Protein AF-A0A9E0QQV5-F1 (afdb_monomer_lite)

Radius of gyration: 18.72 Å; chains: 1; bounding box: 37×55×40 Å

Sequence (139 aa):
MQDGNPVIGEHAGFQDALAGFGLRYAMRSEPLAAQSLISGVDYRKAWREALQPGLRGGVVNRYLFNRTGARGIDYLIGKLGSTDTGIALGEAYRLSLPKRLLLPLARFHYRNPLEDRSCSHENCDCVGCQHGAHETANT

Structure (mmCIF, N/CA/C/O backbone):
data_AF-A0A9E0QQV5-F1
#
_entry.id   AF-A0A9E0QQV5-F1
#
loop_
_atom_site.group_PDB
_atom_site.id
_atom_site.type_symbol
_atom_site.label_atom_id
_atom_site.label_alt_id
_atom_site.label_comp_id
_atom_site.label_asym_id
_atom_site.label_entity_id
_atom_site.label_seq_id
_atom_site.pdbx_PDB_ins_code
_atom_site.Cartn_x
_atom_site.Cartn_y
_atom_site.Cartn_z
_atom_site.occupancy
_atom_site.B_iso_or_equiv
_atom_site.auth_seq_id
_atom_site.auth_comp_id
_atom_site.auth_asym_id
_atom_site.auth_atom_id
_atom_site.pdbx_PDB_model_num
ATOM 1 N N . MET A 1 1 ? -11.748 -8.377 9.587 1.00 86.06 1 MET A N 1
ATOM 2 C CA . MET A 1 1 ? -12.668 -8.817 10.648 1.00 86.06 1 MET A CA 1
ATOM 3 C C . MET A 1 1 ? -12.667 -10.324 10.609 1.00 86.06 1 MET A C 1
ATOM 5 O O . MET A 1 1 ? -12.880 -10.851 9.522 1.00 86.06 1 MET A O 1
ATOM 9 N N . GLN A 1 2 ? -12.417 -10.965 11.738 1.00 80.56 2 GLN A N 1
ATOM 10 C CA . GLN A 1 2 ? -12.524 -12.407 11.943 1.00 80.56 2 GLN A CA 1
ATOM 11 C C . GLN A 1 2 ? -13.239 -12.588 13.277 1.00 80.56 2 GLN A C 1
ATOM 13 O O . GLN A 1 2 ? -12.859 -11.943 14.252 1.00 80.56 2 GLN A O 1
ATOM 18 N N . ASP A 1 3 ? -14.344 -13.331 13.276 1.00 85.56 3 ASP A N 1
ATOM 19 C CA . ASP A 1 3 ? -15.177 -13.563 14.465 1.00 85.56 3 ASP A CA 1
ATOM 20 C C . ASP A 1 3 ? -15.574 -12.275 15.207 1.00 85.56 3 ASP A C 1
ATOM 22 O O . ASP A 1 3 ? -15.513 -12.175 16.426 1.00 85.56 3 ASP A O 1
ATOM 26 N N . GLY A 1 4 ? -15.933 -11.234 14.446 1.00 83.50 4 GLY A N 1
ATOM 27 C CA . GLY A 1 4 ? -16.323 -9.932 15.002 1.00 83.50 4 GLY A CA 1
ATOM 28 C C . GLY A 1 4 ? -15.162 -9.038 15.454 1.00 83.50 4 GLY A C 1
ATOM 29 O O . GLY A 1 4 ? -15.399 -7.876 15.772 1.00 83.50 4 GLY A O 1
ATOM 30 N N . ASN A 1 5 ? -13.914 -9.506 15.386 1.00 88.38 5 ASN A N 1
ATOM 31 C CA . ASN A 1 5 ? -12.739 -8.758 15.835 1.00 88.38 5 ASN A CA 1
ATOM 32 C C . ASN A 1 5 ? -11.953 -8.131 14.668 1.00 88.38 5 ASN A C 1
ATOM 34 O O . ASN A 1 5 ? -11.824 -8.753 13.601 1.00 88.38 5 ASN A O 1
ATOM 38 N N . PRO A 1 6 ? -11.400 -6.911 14.826 1.00 92.94 6 PRO A N 1
ATOM 39 C CA . PRO A 1 6 ? -10.433 -6.351 13.886 1.00 92.94 6 PRO A CA 1
ATOM 40 C C . PRO A 1 6 ? -9.219 -7.274 13.731 1.00 92.94 6 PRO A C 1
ATOM 42 O O . PRO A 1 6 ? -8.668 -7.763 14.709 1.00 92.94 6 PRO A O 1
ATOM 45 N N . VAL A 1 7 ? -8.788 -7.483 12.488 1.00 93.25 7 VAL A N 1
ATOM 46 C CA . VAL A 1 7 ? -7.562 -8.231 12.168 1.00 93.25 7 VAL A CA 1
ATOM 47 C C . VAL A 1 7 ? -6.609 -7.243 11.525 1.00 93.25 7 VAL A C 1
ATOM 49 O O . VAL A 1 7 ? -7.047 -6.465 10.676 1.00 93.25 7 VAL A O 1
ATOM 52 N N . ILE A 1 8 ? -5.339 -7.275 11.922 1.00 95.06 8 ILE A N 1
ATOM 53 C CA . ILE A 1 8 ? -4.303 -6.328 11.495 1.00 95.06 8 ILE A CA 1
ATOM 54 C C . ILE A 1 8 ? -3.144 -7.038 10.780 1.00 95.06 8 ILE A C 1
ATOM 56 O O . ILE A 1 8 ? -3.017 -8.261 10.828 1.00 95.06 8 ILE A O 1
ATOM 60 N N . GLY A 1 9 ? -2.285 -6.260 10.121 1.00 92.75 9 GLY A N 1
ATOM 61 C CA . GLY A 1 9 ? -1.043 -6.752 9.515 1.00 92.75 9 GLY A CA 1
ATOM 62 C C . GLY A 1 9 ? -1.224 -7.799 8.415 1.00 92.75 9 GLY A C 1
ATOM 63 O O . GLY A 1 9 ? -2.201 -7.776 7.666 1.00 92.75 9 GLY A O 1
ATOM 64 N N . GLU A 1 10 ? -0.250 -8.702 8.293 1.00 88.81 10 GLU A N 1
ATOM 65 C CA . GLU A 1 10 ? -0.256 -9.759 7.270 1.00 88.81 10 GLU A CA 1
ATOM 66 C C . GLU A 1 10 ? -1.423 -10.726 7.440 1.00 88.81 10 GLU A C 1
ATOM 68 O O . GLU A 1 10 ? -2.010 -11.135 6.444 1.00 88.81 10 GLU A O 1
ATOM 73 N N . HIS A 1 11 ? -1.838 -10.995 8.681 1.00 88.81 11 HIS A N 1
ATOM 74 C CA . HIS A 1 11 ? -3.019 -11.811 8.954 1.00 88.81 11 HIS A CA 1
ATOM 75 C C . HIS A 1 11 ? -4.299 -11.196 8.355 1.00 88.81 11 HIS A C 1
ATOM 77 O O . HIS A 1 11 ? -5.195 -11.906 7.911 1.00 88.81 11 HIS A O 1
ATOM 83 N N . ALA A 1 12 ? -4.366 -9.865 8.251 1.00 89.00 12 ALA A N 1
ATOM 84 C CA . ALA A 1 12 ? -5.460 -9.164 7.578 1.00 89.00 12 ALA A CA 1
ATOM 85 C C . A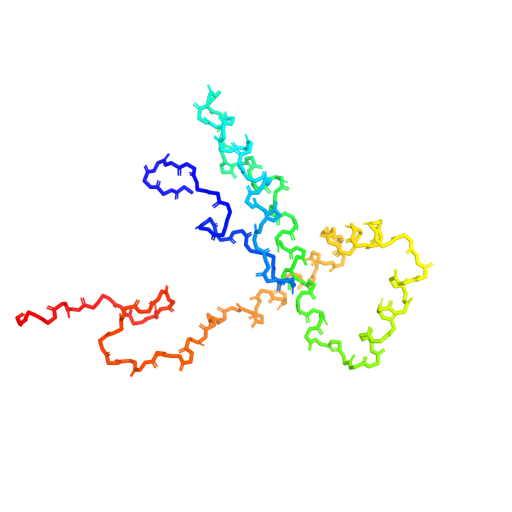LA A 1 12 ? -5.328 -9.129 6.042 1.00 89.00 12 ALA A C 1
ATOM 87 O O . ALA A 1 12 ? -6.152 -8.507 5.366 1.00 89.00 12 ALA A O 1
ATOM 88 N N . GLY A 1 13 ? -4.274 -9.734 5.488 1.00 89.12 13 GLY A N 1
ATOM 89 C CA . GLY A 1 13 ? -3.912 -9.656 4.076 1.00 89.12 13 GLY A CA 1
ATOM 90 C C . GLY A 1 13 ? -3.264 -8.328 3.680 1.00 89.12 13 GLY A C 1
ATOM 91 O O . GLY A 1 13 ? -3.219 -7.998 2.494 1.00 89.12 13 GLY A O 1
ATOM 92 N N . PHE A 1 14 ? -2.776 -7.526 4.635 1.00 93.81 14 PHE A N 1
ATOM 93 C CA . PHE A 1 14 ? -2.149 -6.235 4.340 1.00 93.81 14 PHE A CA 1
ATOM 94 C C . PHE A 1 14 ? -0.657 -6.368 4.008 1.00 93.81 14 PHE A C 1
ATOM 96 O O . PHE A 1 14 ? 0.191 -5.709 4.601 1.00 93.81 14 PHE A O 1
ATOM 103 N N . GLN A 1 15 ? -0.318 -7.215 3.044 1.00 92.50 15 GLN A N 1
ATOM 104 C CA . GLN A 1 15 ? 1.056 -7.333 2.565 1.00 92.50 15 GLN A CA 1
ATOM 105 C C . GLN A 1 15 ? 1.349 -6.288 1.483 1.00 92.50 15 GLN A C 1
ATOM 107 O O . GLN A 1 15 ? 0.502 -5.972 0.641 1.00 92.50 15 GLN A O 1
ATOM 112 N N . ASP A 1 16 ? 2.565 -5.744 1.480 1.00 93.19 16 ASP A N 1
ATOM 113 C CA . ASP A 1 16 ? 3.029 -4.919 0.372 1.00 93.19 16 ASP A CA 1
ATOM 114 C C . ASP A 1 16 ? 3.315 -5.792 -0.857 1.00 93.19 16 ASP A C 1
ATOM 116 O O . ASP A 1 16 ? 4.257 -6.578 -0.860 1.00 93.19 16 ASP A O 1
ATOM 120 N N . ALA A 1 17 ? 2.519 -5.656 -1.918 1.00 93.00 17 ALA A N 1
ATOM 121 C CA . ALA A 1 17 ? 2.677 -6.498 -3.104 1.00 93.00 17 ALA A CA 1
ATOM 122 C C . ALA A 1 17 ? 3.990 -6.253 -3.878 1.00 93.00 17 ALA A C 1
ATOM 124 O O . ALA A 1 17 ? 4.444 -7.143 -4.603 1.00 93.00 17 ALA A O 1
ATOM 125 N N . LEU A 1 18 ? 4.604 -5.066 -3.764 1.00 92.19 18 LEU A N 1
ATOM 126 C CA . LEU A 1 18 ? 5.889 -4.797 -4.411 1.00 92.19 18 LEU A CA 1
ATOM 127 C C . LEU A 1 18 ? 7.029 -5.373 -3.569 1.00 92.19 18 LEU A C 1
ATOM 129 O O . LEU A 1 18 ? 7.806 -6.175 -4.081 1.00 92.19 18 LEU A O 1
ATOM 133 N N . ALA A 1 19 ? 7.113 -4.971 -2.299 1.00 88.94 19 ALA A N 1
ATOM 134 C CA . ALA A 1 19 ? 8.247 -5.293 -1.434 1.00 88.94 19 ALA A CA 1
ATOM 135 C C . ALA A 1 19 ? 8.154 -6.675 -0.765 1.00 88.94 19 ALA A C 1
ATOM 137 O O . ALA A 1 19 ? 9.175 -7.225 -0.372 1.00 88.94 19 ALA A O 1
ATOM 138 N N . GLY A 1 20 ? 6.952 -7.237 -0.622 1.00 88.00 20 GLY A N 1
ATOM 139 C CA . GLY A 1 20 ? 6.715 -8.539 0.009 1.00 88.00 20 GLY A CA 1
ATOM 140 C C . GLY A 1 20 ? 6.638 -8.517 1.539 1.00 88.00 20 GLY A C 1
ATOM 141 O O . GLY A 1 20 ? 6.399 -9.558 2.137 1.00 88.00 20 GLY A O 1
ATOM 142 N N . PHE A 1 21 ? 6.789 -7.358 2.186 1.00 89.06 21 PHE A N 1
ATOM 143 C CA . PHE A 1 21 ? 6.742 -7.235 3.648 1.00 89.06 21 PHE A CA 1
ATOM 144 C C . PHE A 1 21 ? 5.432 -6.590 4.116 1.00 89.06 21 PHE A C 1
ATOM 146 O O . PHE A 1 21 ? 5.024 -5.551 3.592 1.00 89.06 21 PHE A O 1
ATOM 153 N N . GLY A 1 22 ? 4.782 -7.140 5.140 1.00 89.81 22 GLY A N 1
ATOM 154 C CA . GLY A 1 22 ? 3.576 -6.561 5.741 1.00 89.81 22 GLY A CA 1
ATOM 155 C C . GLY A 1 22 ? 3.810 -5.710 6.989 1.00 89.81 22 GLY A C 1
ATOM 156 O O . GLY A 1 22 ? 2.858 -5.119 7.497 1.00 89.81 22 GLY A O 1
ATOM 157 N N . LEU A 1 23 ? 5.055 -5.570 7.462 1.00 93.50 23 LEU A N 1
ATOM 158 C CA . LEU A 1 23 ? 5.388 -4.822 8.687 1.00 93.50 23 LEU A CA 1
ATOM 159 C C . LEU A 1 23 ? 4.817 -3.394 8.691 1.00 93.50 23 LEU A C 1
ATOM 161 O O . LEU A 1 23 ? 4.187 -2.967 9.659 1.00 93.50 23 LEU A O 1
ATOM 165 N N . ARG A 1 24 ? 4.970 -2.670 7.574 1.00 92.25 24 ARG A N 1
ATOM 166 C CA . ARG A 1 24 ? 4.442 -1.306 7.412 1.00 92.25 24 ARG A CA 1
ATOM 167 C C . ARG A 1 24 ? 2.940 -1.248 7.671 1.00 92.25 24 ARG A C 1
ATOM 169 O O . ARG A 1 24 ? 2.454 -0.308 8.295 1.00 92.25 24 ARG A O 1
ATOM 176 N N . TYR A 1 25 ? 2.192 -2.211 7.148 1.00 95.19 25 TYR A N 1
ATOM 177 C CA . TYR A 1 25 ? 0.747 -2.219 7.302 1.00 95.19 25 TYR A CA 1
ATOM 178 C C . TYR A 1 25 ? 0.311 -2.815 8.635 1.00 95.19 25 TYR A C 1
ATOM 180 O O . TYR A 1 25 ? -0.725 -2.387 9.131 1.00 95.19 25 TYR A O 1
ATOM 188 N N . ALA A 1 26 ? 1.090 -3.700 9.261 1.00 95.94 26 ALA A N 1
ATOM 189 C CA . ALA A 1 26 ? 0.877 -4.096 10.653 1.00 95.94 26 ALA A CA 1
ATOM 190 C C . ALA A 1 26 ? 0.905 -2.864 11.567 1.00 95.94 26 ALA A C 1
ATOM 192 O O . ALA A 1 26 ? -0.092 -2.571 12.223 1.00 95.94 26 ALA A O 1
ATOM 193 N N . MET A 1 27 ? 1.962 -2.050 11.472 1.00 96.25 27 MET A N 1
ATOM 194 C CA . MET A 1 27 ? 2.090 -0.801 12.234 1.00 96.25 27 MET A CA 1
ATOM 195 C C . MET A 1 27 ? 0.974 0.208 11.931 1.00 96.25 27 MET A C 1
ATOM 197 O O . MET A 1 27 ? 0.508 0.907 12.820 1.00 96.25 27 MET A O 1
ATOM 201 N N . ARG A 1 28 ? 0.520 0.313 10.674 1.00 96.44 28 ARG A N 1
ATOM 202 C CA . ARG A 1 28 ? -0.524 1.287 10.297 1.00 96.44 28 ARG A CA 1
ATOM 203 C C . ARG A 1 28 ? -1.952 0.826 10.579 1.00 96.44 28 ARG A C 1
ATOM 205 O O . ARG A 1 28 ? -2.846 1.666 10.618 1.00 96.44 28 ARG A O 1
ATOM 212 N N . SER A 1 29 ? -2.191 -0.476 10.696 1.00 97.31 29 SER A N 1
ATOM 213 C CA . SER A 1 29 ? -3.529 -1.027 10.949 1.00 97.31 29 SER A CA 1
ATOM 214 C C . SER A 1 29 ? -3.837 -1.186 12.434 1.00 97.31 29 SER A C 1
ATOM 216 O O . SER A 1 29 ? -5.013 -1.164 12.791 1.00 97.31 29 SER A O 1
ATOM 218 N N . GLU A 1 30 ? -2.810 -1.278 13.280 1.00 96.06 30 GLU A N 1
ATOM 219 C CA . GLU A 1 30 ? -2.912 -1.333 14.742 1.00 96.06 30 GLU A CA 1
ATOM 220 C C . GLU A 1 30 ? -3.712 -0.162 15.348 1.00 96.06 30 GLU A C 1
ATOM 222 O O . GLU A 1 30 ? -4.761 -0.436 15.936 1.00 96.06 30 GLU A O 1
ATOM 227 N N . PRO A 1 31 ? -3.379 1.125 15.113 1.00 97.75 31 PRO A N 1
ATOM 228 C CA . PRO A 1 31 ? -4.129 2.230 15.719 1.00 97.75 31 PRO A CA 1
ATOM 229 C C . PRO A 1 31 ? -5.586 2.301 15.235 1.00 97.75 31 PRO A C 1
ATOM 231 O O . PRO A 1 31 ? -6.477 2.709 15.977 1.00 97.75 31 PRO A O 1
ATOM 234 N N . LEU A 1 32 ? -5.859 1.857 14.001 1.00 97.81 32 LEU A N 1
ATOM 235 C CA . LEU A 1 32 ? -7.222 1.785 13.464 1.00 97.81 32 LEU A CA 1
ATOM 236 C C . LEU A 1 32 ? -8.048 0.707 14.177 1.00 97.81 32 LEU A C 1
ATOM 238 O O . LEU A 1 32 ? -9.238 0.900 14.426 1.00 97.81 32 LEU A O 1
ATOM 242 N N . ALA A 1 33 ? -7.425 -0.430 14.494 1.00 97.06 33 ALA A N 1
ATOM 243 C CA . ALA A 1 33 ? -8.058 -1.502 15.250 1.00 97.06 33 ALA A CA 1
ATOM 244 C C . ALA A 1 33 ? -8.300 -1.073 16.700 1.00 97.06 33 ALA A C 1
ATOM 246 O O . ALA A 1 33 ? -9.417 -1.223 17.189 1.00 97.06 33 ALA A O 1
ATOM 247 N N . ALA A 1 34 ? -7.304 -0.458 17.345 1.00 96.94 34 ALA A N 1
ATOM 248 C CA . ALA A 1 34 ? -7.433 0.082 18.694 1.00 96.94 34 ALA A CA 1
ATOM 249 C C . ALA A 1 34 ? -8.589 1.091 18.789 1.00 96.94 34 ALA A C 1
ATOM 251 O O . ALA A 1 34 ? -9.445 0.977 19.663 1.00 96.94 34 ALA A O 1
ATOM 252 N N . GLN A 1 35 ? -8.688 2.027 17.841 1.00 96.88 35 GLN A N 1
ATOM 253 C CA . GLN A 1 35 ? -9.772 3.009 17.828 1.00 96.88 35 GLN A CA 1
ATOM 254 C C . GLN A 1 35 ? -11.150 2.387 17.565 1.00 96.88 35 GLN A C 1
ATOM 256 O O . GLN A 1 35 ? -12.153 2.857 18.105 1.00 96.88 35 GLN A O 1
ATOM 261 N N . SER A 1 36 ? -11.213 1.313 16.776 1.00 96.69 36 SER A N 1
ATOM 262 C CA . SER A 1 36 ? -12.450 0.551 16.599 1.00 96.69 36 SER A CA 1
ATOM 263 C C . SER A 1 36 ? -12.910 -0.098 17.905 1.00 96.69 36 SER A C 1
ATOM 265 O O . SER A 1 36 ? -14.085 0.005 18.247 1.00 96.69 36 SER A O 1
ATOM 267 N N . LEU A 1 37 ? -11.983 -0.692 18.664 1.00 96.19 37 LEU A N 1
ATOM 268 C CA . LEU A 1 37 ? -12.277 -1.345 19.942 1.00 96.19 37 LEU A CA 1
ATOM 269 C C . LEU A 1 37 ? -12.647 -0.347 21.048 1.00 96.19 37 LEU A C 1
ATOM 271 O O . LEU A 1 37 ? -13.566 -0.603 21.817 1.00 96.19 37 LEU A O 1
ATOM 275 N N . ILE A 1 38 ? -11.953 0.792 21.126 1.00 97.44 38 ILE A N 1
ATOM 276 C CA . ILE A 1 38 ? -12.139 1.783 22.198 1.00 97.44 38 ILE A CA 1
ATOM 277 C C . ILE A 1 38 ? -13.357 2.676 21.942 1.00 97.44 38 ILE A C 1
ATOM 279 O O . ILE A 1 38 ? -14.098 2.996 22.867 1.00 97.44 38 ILE A O 1
ATOM 283 N N . SER A 1 39 ? -13.549 3.128 20.701 1.00 95.69 39 SER A N 1
ATOM 284 C CA . SER A 1 39 ? -14.526 4.176 20.365 1.00 95.69 39 SER A CA 1
ATOM 285 C C . SER A 1 39 ? -15.661 3.695 19.460 1.00 95.69 39 SER A C 1
ATOM 287 O O . SER A 1 39 ? -16.474 4.508 19.029 1.00 95.69 39 SER A O 1
ATOM 289 N N . GLY A 1 40 ? -15.714 2.402 19.125 1.00 93.56 40 GLY A N 1
ATOM 290 C CA . GLY A 1 40 ? -16.758 1.838 18.263 1.00 93.56 40 GLY A CA 1
ATOM 291 C C . GLY A 1 40 ? -16.698 2.315 16.807 1.00 93.56 40 GLY A C 1
ATOM 292 O O . GLY A 1 40 ? -17.674 2.178 16.072 1.00 93.56 40 GLY A O 1
ATOM 293 N N . VAL A 1 41 ? -15.573 2.894 16.369 1.00 94.38 41 VAL A N 1
ATOM 294 C CA . VAL A 1 41 ? -15.391 3.323 14.975 1.00 94.38 41 VAL A CA 1
ATOM 295 C C . VAL A 1 41 ? -15.423 2.101 14.056 1.00 94.38 41 VAL A C 1
ATOM 297 O O . VAL A 1 41 ? -14.837 1.063 14.363 1.00 94.38 41 VAL A O 1
ATOM 300 N N . ASP A 1 42 ? -16.067 2.225 12.894 1.00 95.94 42 ASP A N 1
ATOM 301 C CA . ASP A 1 42 ? -16.071 1.165 11.886 1.00 95.94 42 ASP A CA 1
ATOM 302 C C . ASP A 1 42 ? -14.649 0.932 11.344 1.00 95.94 42 ASP A C 1
ATOM 304 O O . ASP A 1 42 ? -14.145 1.673 10.490 1.00 95.94 42 ASP A O 1
ATOM 308 N N . TYR A 1 43 ? -14.019 -0.150 11.811 1.00 96.25 43 TYR A N 1
ATOM 309 C CA . TYR A 1 43 ? -12.694 -0.573 11.370 1.00 96.25 43 TYR A CA 1
ATOM 310 C C . TYR A 1 43 ? -12.620 -0.771 9.855 1.00 96.25 43 TYR A C 1
ATOM 312 O O . TYR A 1 43 ? -11.637 -0.389 9.216 1.00 96.25 43 TYR A O 1
ATOM 320 N N . ARG A 1 44 ? -13.656 -1.373 9.255 1.00 95.25 44 ARG A N 1
ATOM 321 C CA . ARG A 1 44 ? -13.695 -1.690 7.824 1.00 95.25 44 ARG A CA 1
ATOM 322 C C . ARG A 1 44 ? -13.665 -0.419 6.995 1.00 95.25 44 ARG A C 1
ATOM 324 O O . ARG A 1 44 ? -12.977 -0.385 5.974 1.00 95.25 44 ARG A O 1
ATOM 331 N N . LYS A 1 45 ? -14.409 0.600 7.412 1.00 96.62 45 LYS A N 1
ATOM 332 C CA . LYS A 1 45 ? -14.372 1.918 6.781 1.00 96.62 45 LYS A CA 1
ATOM 333 C C . LYS A 1 45 ? -12.998 2.566 6.971 1.00 96.62 45 LYS A C 1
ATOM 335 O O . LYS A 1 45 ? -12.369 2.934 5.980 1.00 96.62 45 LYS A O 1
ATOM 340 N N . ALA A 1 46 ? -12.494 2.593 8.203 1.00 97.06 46 ALA A N 1
ATOM 341 C CA . ALA A 1 46 ? -11.232 3.242 8.549 1.00 97.06 46 ALA A CA 1
ATOM 342 C C . ALA A 1 46 ? -10.026 2.676 7.773 1.00 97.06 46 ALA A C 1
ATOM 344 O O . ALA A 1 46 ? -9.276 3.429 7.149 1.00 97.06 46 ALA A O 1
ATOM 345 N N . TRP A 1 47 ? -9.845 1.349 7.727 1.00 96.50 47 TRP A N 1
ATOM 346 C CA . TRP A 1 47 ? -8.715 0.768 6.987 1.00 96.50 47 TRP A CA 1
ATOM 347 C C . TRP A 1 47 ? -8.869 0.932 5.473 1.00 96.50 47 TRP A C 1
ATOM 349 O O . TRP A 1 47 ? -7.868 1.091 4.768 1.00 96.50 47 TRP A O 1
ATOM 359 N N . ARG A 1 48 ? -10.103 0.921 4.945 1.00 96.44 48 ARG A N 1
ATOM 360 C CA . ARG A 1 48 ? -10.342 1.148 3.513 1.00 96.44 48 ARG A CA 1
ATOM 361 C C . ARG A 1 48 ? -9.924 2.549 3.094 1.00 96.44 48 ARG A C 1
ATOM 363 O O . ARG A 1 48 ? -9.340 2.708 2.029 1.00 96.44 48 ARG A O 1
ATOM 370 N N . GLU A 1 49 ? -10.177 3.541 3.929 1.00 96.50 49 GLU A N 1
ATOM 371 C CA . GLU A 1 49 ? -9.757 4.917 3.674 1.00 96.50 49 GLU A CA 1
ATOM 372 C C . GLU A 1 49 ? -8.237 5.071 3.834 1.00 96.50 49 GLU A C 1
ATOM 374 O O . GLU A 1 49 ? -7.571 5.618 2.953 1.00 96.50 49 GLU A O 1
ATOM 379 N N . ALA A 1 50 ? -7.664 4.519 4.907 1.00 95.81 50 ALA A N 1
ATOM 380 C CA . ALA A 1 50 ? -6.265 4.746 5.264 1.00 95.81 50 ALA A CA 1
ATOM 381 C C . ALA A 1 50 ? -5.248 3.879 4.497 1.00 95.81 50 ALA A C 1
ATOM 383 O O . ALA A 1 50 ? -4.143 4.342 4.199 1.00 95.81 50 ALA A O 1
ATOM 384 N N . LEU A 1 51 ? -5.570 2.612 4.215 1.00 95.88 51 LEU A N 1
ATOM 385 C CA . LEU A 1 51 ? -4.599 1.601 3.763 1.00 95.88 51 LEU A CA 1
ATOM 386 C C . LEU A 1 51 ? -4.876 1.095 2.347 1.00 95.88 51 LEU A C 1
ATOM 388 O O . LEU A 1 51 ? -3.941 0.854 1.580 1.00 95.88 51 LEU A O 1
ATOM 392 N N . GLN A 1 52 ? -6.149 0.960 1.964 1.00 95.19 52 GLN A N 1
ATOM 393 C CA . GLN A 1 52 ? -6.525 0.382 0.669 1.00 95.19 52 GLN A CA 1
ATOM 394 C C . GLN A 1 52 ? -5.918 1.100 -0.548 1.00 95.19 52 GLN A C 1
ATOM 396 O O . GLN A 1 52 ? -5.555 0.400 -1.500 1.00 95.19 52 GLN A O 1
ATOM 401 N N . PRO A 1 53 ? -5.776 2.443 -0.580 1.00 94.62 53 PRO A N 1
ATOM 402 C CA . PRO A 1 53 ? -5.111 3.106 -1.695 1.00 94.62 53 PRO A CA 1
ATOM 403 C C . PRO A 1 53 ? -3.660 2.642 -1.859 1.00 94.62 53 PRO A C 1
ATOM 405 O O . PRO A 1 53 ? -3.251 2.338 -2.976 1.00 94.62 53 PRO A O 1
ATOM 408 N N . GLY A 1 54 ? -2.912 2.524 -0.757 1.00 93.69 54 GLY A N 1
ATOM 409 C CA . GLY A 1 54 ? -1.527 2.046 -0.760 1.00 93.69 54 GLY A CA 1
ATOM 410 C C . GLY A 1 54 ? -1.420 0.592 -1.211 1.00 93.69 54 GLY A C 1
ATOM 411 O O . GLY A 1 54 ? -0.647 0.294 -2.117 1.00 93.69 54 GLY A O 1
ATOM 412 N N . LEU A 1 55 ? -2.273 -0.289 -0.676 1.00 94.12 55 LEU A N 1
ATOM 413 C CA . LEU A 1 55 ? -2.322 -1.705 -1.064 1.00 94.12 55 LEU A CA 1
ATOM 414 C C . LEU A 1 55 ? -2.604 -1.870 -2.567 1.00 94.12 55 LEU A C 1
ATOM 416 O O . LEU A 1 55 ? -1.913 -2.606 -3.267 1.00 94.12 55 LEU A O 1
ATOM 420 N N . ARG A 1 56 ? -3.578 -1.121 -3.102 1.00 94.94 56 ARG A N 1
ATOM 421 C CA . ARG A 1 56 ? -3.874 -1.090 -4.547 1.00 94.94 56 ARG A CA 1
ATOM 422 C C . ARG A 1 56 ? -2.698 -0.549 -5.361 1.00 94.94 56 ARG A C 1
ATOM 424 O O . ARG A 1 56 ? -2.419 -1.073 -6.434 1.00 94.94 56 ARG A O 1
ATOM 431 N N . GLY A 1 57 ? -2.030 0.491 -4.861 1.00 94.75 57 GLY A N 1
ATOM 432 C CA . GLY A 1 57 ? -0.819 1.041 -5.466 1.00 94.75 57 GLY A CA 1
ATOM 433 C C . GLY A 1 57 ? 0.291 -0.004 -5.553 1.00 94.75 57 GLY A C 1
ATOM 434 O O . GLY A 1 57 ? 0.874 -0.168 -6.618 1.00 94.75 57 GLY A O 1
ATOM 435 N N . GLY A 1 58 ? 0.500 -0.776 -4.484 1.00 93.69 58 GLY A N 1
ATOM 436 C CA . GLY A 1 58 ? 1.453 -1.884 -4.436 1.00 93.69 58 GLY A CA 1
ATOM 437 C C . GLY A 1 58 ? 1.200 -2.937 -5.516 1.00 93.69 58 GLY A C 1
ATOM 438 O O . GLY A 1 58 ? 2.135 -3.335 -6.202 1.00 93.69 58 GLY A O 1
ATOM 439 N N . VAL A 1 59 ? -0.058 -3.335 -5.741 1.00 94.38 59 VAL A N 1
ATOM 440 C CA . VAL A 1 59 ? -0.413 -4.304 -6.803 1.00 94.38 59 VAL A CA 1
ATOM 441 C C . VAL A 1 59 ? -0.028 -3.780 -8.191 1.00 94.38 59 VAL A C 1
ATOM 443 O O . VAL A 1 59 ? 0.531 -4.513 -9.007 1.00 94.38 59 VAL A O 1
ATOM 446 N N . VAL A 1 60 ? -0.286 -2.498 -8.463 1.00 95.50 60 VAL A N 1
ATOM 447 C CA . VAL A 1 60 ? 0.103 -1.865 -9.734 1.00 95.50 60 VAL A CA 1
ATOM 448 C C . VAL A 1 60 ? 1.618 -1.732 -9.841 1.00 95.50 60 VAL A C 1
ATOM 450 O O . VAL A 1 60 ? 2.184 -1.995 -10.898 1.00 95.50 60 VAL A O 1
ATOM 453 N N . ASN A 1 61 ? 2.288 -1.366 -8.752 1.00 94.00 61 ASN A N 1
ATOM 454 C CA . ASN A 1 61 ? 3.739 -1.274 -8.714 1.00 94.00 61 ASN A CA 1
ATOM 455 C C . ASN A 1 61 ? 4.382 -2.632 -9.006 1.00 94.00 61 ASN A C 1
ATOM 457 O O . ASN A 1 61 ? 5.296 -2.697 -9.820 1.00 94.00 61 ASN A O 1
ATOM 461 N N . ARG A 1 62 ? 3.862 -3.721 -8.428 1.00 93.50 62 ARG A N 1
ATOM 462 C CA . ARG A 1 62 ? 4.316 -5.088 -8.709 1.00 93.50 62 ARG A CA 1
ATOM 463 C C . ARG A 1 62 ? 4.099 -5.475 -10.172 1.00 93.50 62 ARG A C 1
ATOM 465 O O . ARG A 1 62 ? 5.008 -6.004 -10.806 1.00 93.50 62 ARG A O 1
ATOM 472 N N . TYR A 1 63 ? 2.933 -5.141 -10.726 1.00 94.12 63 TYR A N 1
ATOM 473 C CA . TYR A 1 63 ? 2.618 -5.356 -12.142 1.00 94.12 63 TYR A CA 1
ATOM 474 C C . TYR A 1 63 ? 3.600 -4.647 -13.080 1.00 94.12 63 TYR A C 1
ATOM 476 O O . TYR A 1 63 ? 4.050 -5.235 -14.067 1.00 94.12 63 TYR A O 1
ATOM 484 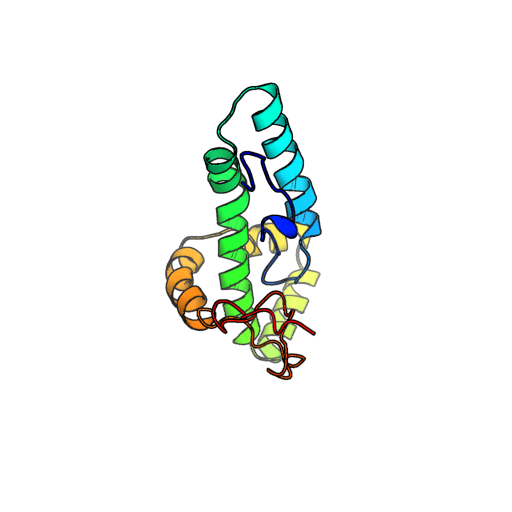N N . LEU A 1 64 ? 3.925 -3.387 -12.778 1.00 93.38 64 LEU A N 1
ATOM 485 C CA . LEU A 1 64 ? 4.877 -2.591 -13.545 1.00 93.38 64 LEU A CA 1
ATOM 486 C C . LEU A 1 64 ? 6.299 -3.116 -13.373 1.00 93.38 64 LEU A C 1
ATOM 488 O O . LEU A 1 64 ? 6.989 -3.297 -14.369 1.00 93.38 64 LEU A O 1
ATOM 492 N N . PHE A 1 65 ? 6.712 -3.420 -12.142 1.00 91.75 65 PHE A N 1
ATOM 493 C CA . PHE A 1 65 ? 8.029 -3.972 -11.835 1.00 91.75 65 PHE A CA 1
ATOM 494 C C . PHE A 1 65 ? 8.285 -5.262 -12.619 1.00 91.75 65 PHE A C 1
ATOM 496 O O . PHE A 1 65 ? 9.273 -5.346 -13.334 1.00 91.75 65 PHE A O 1
ATOM 503 N N . ASN A 1 66 ? 7.340 -6.208 -12.605 1.00 91.00 66 ASN A N 1
ATOM 504 C CA . ASN A 1 66 ? 7.451 -7.460 -13.361 1.00 91.00 66 ASN A CA 1
ATOM 505 C C . ASN A 1 66 ? 7.531 -7.261 -14.888 1.00 91.00 66 ASN A C 1
ATOM 507 O O . ASN A 1 66 ? 8.043 -8.126 -15.590 1.00 91.00 66 ASN A O 1
ATOM 511 N N . ARG A 1 67 ? 6.989 -6.158 -15.422 1.00 90.94 67 ARG A N 1
ATOM 512 C CA . ARG A 1 67 ? 7.075 -5.808 -16.854 1.00 90.94 67 ARG A CA 1
ATOM 513 C C . ARG A 1 67 ? 8.306 -4.983 -17.192 1.00 90.94 67 ARG A C 1
ATOM 515 O O . ARG A 1 67 ? 8.645 -4.840 -18.364 1.00 90.94 67 ARG A O 1
ATOM 522 N N . THR A 1 68 ? 8.945 -4.411 -16.182 1.00 89.44 68 THR A N 1
ATOM 523 C CA . THR A 1 68 ? 10.127 -3.584 -16.354 1.00 89.44 68 THR A CA 1
ATOM 524 C C . THR A 1 68 ? 11.322 -4.518 -16.499 1.00 89.44 68 THR A C 1
ATOM 526 O O . THR A 1 68 ? 11.663 -5.256 -15.582 1.00 89.44 68 THR A O 1
ATOM 529 N N . GLY A 1 69 ? 11.943 -4.528 -17.679 1.00 88.19 69 GLY A N 1
ATOM 530 C CA . GLY A 1 69 ? 13.172 -5.289 -17.908 1.00 88.19 69 GLY A CA 1
ATOM 531 C C . GLY A 1 69 ? 14.374 -4.682 -17.174 1.00 88.19 69 GLY A C 1
ATOM 532 O O . GLY A 1 69 ? 14.294 -3.567 -16.656 1.00 88.19 69 GLY A O 1
ATOM 533 N N . ALA A 1 70 ? 15.513 -5.381 -17.202 1.00 89.50 70 ALA A N 1
ATOM 534 C CA . ALA A 1 70 ? 16.734 -5.012 -16.473 1.00 89.50 70 ALA A CA 1
ATOM 535 C C . ALA A 1 70 ? 17.129 -3.529 -16.624 1.00 89.50 70 ALA A C 1
ATOM 537 O O . ALA A 1 70 ? 17.267 -2.825 -15.632 1.00 89.50 70 ALA A O 1
ATOM 538 N N . ARG A 1 71 ? 17.152 -3.006 -17.859 1.00 89.12 71 ARG A N 1
ATOM 539 C CA . ARG A 1 71 ? 17.502 -1.596 -18.133 1.00 89.12 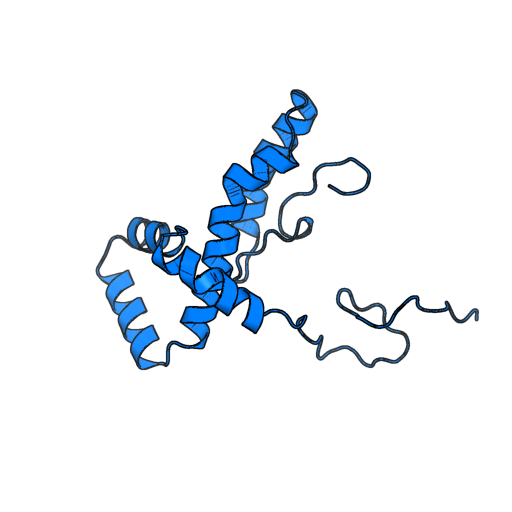71 ARG A CA 1
ATOM 540 C C . ARG A 1 71 ? 16.585 -0.582 -17.443 1.00 89.12 71 ARG A C 1
ATOM 542 O O . ARG A 1 71 ? 17.022 0.504 -17.075 1.00 89.12 71 ARG A O 1
ATOM 549 N N . GLY A 1 72 ? 15.301 -0.908 -17.310 1.00 87.38 72 GLY A N 1
ATOM 550 C CA . GLY A 1 72 ? 14.346 -0.037 -16.630 1.00 87.38 72 GLY A CA 1
ATOM 551 C C . GLY A 1 72 ? 14.534 -0.071 -15.116 1.00 87.38 72 GLY A C 1
ATOM 552 O O . GLY A 1 72 ? 14.409 0.964 -14.468 1.00 87.38 72 GLY A O 1
ATOM 553 N N . ILE A 1 73 ? 14.892 -1.233 -14.564 1.00 88.50 73 ILE A N 1
ATOM 554 C CA . ILE A 1 73 ? 15.256 -1.364 -13.152 1.00 88.50 73 ILE A CA 1
ATOM 555 C C . ILE A 1 73 ? 16.520 -0.554 -12.851 1.00 88.50 73 ILE A C 1
ATOM 557 O O . ILE A 1 73 ? 16.500 0.242 -11.915 1.00 88.50 73 ILE A O 1
ATOM 561 N N . ASP A 1 74 ? 17.555 -0.658 -13.685 1.00 90.31 74 ASP A N 1
ATOM 562 C CA . ASP A 1 74 ? 18.797 0.113 -13.531 1.00 90.31 74 ASP A CA 1
ATOM 563 C C . ASP A 1 74 ? 18.527 1.624 -13.535 1.00 90.31 74 ASP A C 1
ATOM 565 O O . ASP A 1 74 ? 19.007 2.357 -12.669 1.00 90.31 74 ASP A O 1
ATOM 569 N N . TYR A 1 75 ? 17.686 2.094 -14.464 1.00 89.00 75 TYR A N 1
ATOM 570 C CA . TYR A 1 75 ? 17.257 3.492 -14.508 1.00 89.00 75 TYR A CA 1
ATOM 571 C C . TYR A 1 75 ? 16.520 3.917 -13.230 1.00 89.00 75 TYR A C 1
ATOM 573 O O . TYR A 1 75 ? 16.794 4.989 -12.688 1.00 89.00 75 TYR A O 1
ATOM 581 N N . LEU A 1 76 ? 15.585 3.098 -12.737 1.00 87.25 76 LEU A N 1
ATOM 582 C CA . LEU A 1 76 ? 14.823 3.400 -11.523 1.00 87.25 76 LEU A CA 1
ATOM 583 C C . LEU A 1 76 ? 15.729 3.471 -10.291 1.00 87.25 76 LEU A C 1
ATOM 585 O O . LEU A 1 76 ? 15.572 4.393 -9.492 1.00 87.25 76 LEU A O 1
ATOM 589 N N . ILE A 1 77 ? 16.686 2.551 -10.160 1.00 87.81 77 ILE A N 1
ATOM 590 C CA . ILE A 1 77 ? 17.680 2.549 -9.078 1.00 87.81 77 ILE A CA 1
ATOM 591 C C . ILE A 1 77 ? 18.554 3.803 -9.161 1.00 87.81 77 ILE A C 1
ATOM 593 O O . ILE A 1 77 ? 18.694 4.515 -8.167 1.00 87.81 77 ILE A O 1
ATOM 597 N N . GLY A 1 78 ? 19.082 4.122 -10.346 1.00 87.88 78 GLY A N 1
ATOM 598 C CA . GLY A 1 78 ? 19.893 5.322 -10.557 1.00 87.88 78 GLY A CA 1
ATOM 599 C C . GLY A 1 78 ? 19.130 6.603 -10.216 1.00 87.88 78 GLY A C 1
ATOM 600 O O . GLY A 1 78 ? 19.639 7.470 -9.506 1.00 87.88 78 GLY A O 1
ATOM 601 N N . LYS A 1 79 ? 17.863 6.693 -10.635 1.00 84.75 79 LYS A N 1
ATOM 602 C CA . LYS A 1 79 ? 16.991 7.818 -10.287 1.00 84.75 79 LYS A CA 1
ATOM 603 C C . LYS A 1 79 ? 16.777 7.917 -8.778 1.00 84.75 79 LYS A C 1
ATOM 605 O O . LYS A 1 79 ? 16.877 9.012 -8.228 1.00 84.75 79 LYS A O 1
ATOM 610 N N . LEU A 1 80 ? 16.530 6.793 -8.108 1.00 85.81 80 LEU A N 1
ATOM 611 C CA . LEU A 1 80 ? 16.286 6.752 -6.669 1.00 85.81 80 LEU A CA 1
ATOM 612 C C . LEU A 1 80 ? 17.515 7.167 -5.845 1.00 85.81 80 LEU A C 1
ATOM 614 O O . LEU A 1 80 ? 17.345 7.791 -4.802 1.00 85.81 80 LEU A O 1
ATOM 618 N N . GLY A 1 81 ? 18.727 6.883 -6.335 1.00 86.88 81 GLY A N 1
ATOM 619 C CA . GLY A 1 81 ? 19.982 7.345 -5.728 1.00 86.88 81 GLY A CA 1
ATOM 620 C C . GLY A 1 81 ? 20.300 8.827 -5.971 1.00 86.88 81 GLY A C 1
ATOM 621 O O . GLY A 1 81 ? 21.103 9.405 -5.248 1.00 86.88 81 GLY A O 1
ATOM 622 N N . SER A 1 82 ? 19.666 9.453 -6.967 1.00 82.94 82 SER A N 1
ATOM 623 C CA . SER A 1 82 ? 19.881 10.866 -7.331 1.00 82.94 82 SER A CA 1
ATOM 624 C C . SER A 1 82 ? 18.877 11.847 -6.707 1.00 82.94 82 SER A C 1
ATOM 626 O O . SER A 1 82 ? 18.995 13.055 -6.886 1.00 82.94 82 SER A O 1
ATOM 628 N N . THR A 1 83 ? 17.852 11.339 -6.020 1.00 85.12 83 THR A N 1
ATOM 629 C CA . THR A 1 83 ? 16.747 12.115 -5.429 1.00 85.12 83 THR A CA 1
ATOM 630 C C . THR A 1 83 ? 16.602 11.751 -3.952 1.00 85.12 83 THR A C 1
ATOM 632 O O . THR A 1 83 ? 17.069 10.694 -3.536 1.00 85.12 83 THR A O 1
ATOM 635 N N . ASP A 1 84 ? 15.914 12.579 -3.158 1.00 88.75 84 ASP A N 1
ATOM 636 C CA . ASP A 1 84 ? 15.448 12.160 -1.832 1.00 88.75 84 ASP A CA 1
ATOM 637 C C . ASP A 1 84 ? 14.600 10.885 -1.969 1.00 88.75 84 ASP A C 1
ATOM 639 O O . ASP A 1 84 ? 13.461 10.895 -2.457 1.00 88.75 84 ASP A O 1
ATOM 643 N N . THR A 1 85 ? 15.195 9.765 -1.564 1.00 84.94 85 THR A N 1
ATOM 644 C CA . THR A 1 85 ? 14.612 8.434 -1.699 1.00 84.94 85 THR A CA 1
ATOM 645 C C . THR A 1 85 ? 13.271 8.334 -0.976 1.00 84.94 85 THR A C 1
ATOM 647 O O . THR A 1 85 ? 12.366 7.665 -1.474 1.00 84.94 85 THR A O 1
ATOM 650 N N . GLY A 1 86 ? 13.101 9.015 0.162 1.00 85.75 86 GLY A N 1
ATOM 651 C CA . GLY A 1 86 ? 11.866 8.979 0.942 1.00 85.75 86 GLY A CA 1
ATOM 652 C C . GLY A 1 86 ? 10.699 9.606 0.186 1.00 85.75 86 GLY A C 1
ATOM 653 O O . GLY A 1 86 ? 9.624 9.004 0.090 1.00 85.75 86 GLY A O 1
ATOM 654 N N . ILE A 1 87 ? 10.922 10.776 -0.414 1.00 86.50 87 ILE A N 1
ATOM 655 C CA . ILE A 1 87 ? 9.912 11.476 -1.220 1.00 86.50 87 ILE A CA 1
ATOM 656 C C . ILE A 1 87 ? 9.598 10.677 -2.485 1.00 86.50 87 ILE A C 1
ATOM 658 O O . ILE A 1 87 ? 8.431 10.378 -2.756 1.00 86.50 87 ILE A O 1
ATOM 662 N N . ALA A 1 88 ? 10.632 10.265 -3.223 1.00 87.25 88 ALA A N 1
ATOM 663 C CA . ALA A 1 88 ? 10.477 9.521 -4.469 1.00 87.25 88 ALA A CA 1
ATOM 664 C C . ALA A 1 88 ? 9.710 8.205 -4.258 1.00 87.25 88 ALA A C 1
ATOM 666 O O . ALA A 1 88 ? 8.786 7.881 -5.012 1.00 87.25 88 ALA A O 1
ATOM 667 N N . LEU A 1 89 ? 10.034 7.465 -3.194 1.00 85.56 89 LEU A N 1
ATOM 668 C CA . LEU A 1 89 ? 9.328 6.239 -2.841 1.00 85.56 89 LEU A CA 1
ATOM 669 C C . LEU A 1 89 ? 7.900 6.545 -2.369 1.00 85.56 8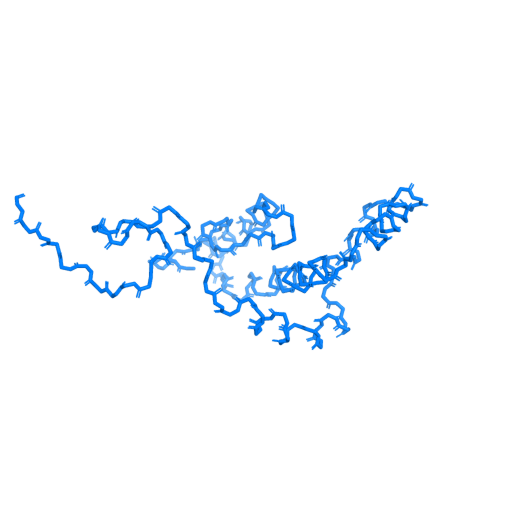9 LEU A C 1
ATOM 671 O O . LEU A 1 89 ? 6.957 5.867 -2.774 1.00 85.56 89 LEU A O 1
ATOM 675 N N . GLY A 1 90 ? 7.700 7.602 -1.582 1.00 87.31 90 GLY A N 1
ATOM 676 C CA . GLY A 1 90 ? 6.372 8.066 -1.180 1.00 87.31 90 GLY A CA 1
ATOM 677 C C . GLY A 1 90 ? 5.442 8.285 -2.379 1.00 87.31 90 GLY A C 1
ATOM 678 O O . GLY A 1 90 ? 4.332 7.747 -2.414 1.00 87.31 90 GLY A O 1
ATOM 679 N N . GLU A 1 91 ? 5.907 8.998 -3.402 1.00 87.06 91 GLU A N 1
ATOM 680 C CA . GLU A 1 91 ? 5.166 9.224 -4.648 1.00 87.06 91 GLU A CA 1
ATOM 681 C C . GLU A 1 91 ? 4.966 7.940 -5.464 1.00 87.06 91 GLU A C 1
ATOM 683 O O . GLU A 1 91 ? 3.867 7.675 -5.973 1.00 87.06 91 GLU A O 1
ATOM 688 N N . ALA A 1 92 ? 5.990 7.088 -5.535 1.00 86.56 92 ALA A N 1
ATOM 689 C CA . ALA A 1 92 ? 5.908 5.790 -6.194 1.00 86.56 92 ALA A CA 1
ATOM 690 C C . ALA A 1 92 ? 4.853 4.875 -5.549 1.00 86.56 92 ALA A C 1
ATOM 692 O O . ALA A 1 92 ? 4.188 4.117 -6.253 1.00 86.56 92 ALA A O 1
ATOM 693 N N . TYR A 1 93 ? 4.602 4.978 -4.245 1.00 87.06 93 TYR A N 1
ATOM 694 C CA . TYR A 1 93 ? 3.567 4.193 -3.562 1.00 87.06 93 TYR A CA 1
ATOM 695 C C . TYR A 1 93 ? 2.172 4.839 -3.565 1.00 87.06 93 TYR A C 1
ATOM 697 O O . TYR A 1 93 ? 1.183 4.165 -3.270 1.00 87.06 93 TYR A O 1
ATOM 705 N N . ARG A 1 94 ? 2.032 6.115 -3.951 1.00 89.50 94 ARG A N 1
ATOM 706 C CA . ARG A 1 94 ? 0.715 6.766 -4.066 1.00 89.50 94 ARG A CA 1
ATOM 707 C C . ARG A 1 94 ? -0.085 6.214 -5.244 1.00 89.50 94 ARG A C 1
ATOM 709 O O . ARG A 1 94 ? 0.409 6.137 -6.371 1.00 89.50 94 ARG A O 1
ATOM 716 N N . LEU A 1 95 ? -1.365 5.922 -5.003 1.00 89.44 95 LEU A N 1
ATOM 717 C CA . LEU A 1 95 ? -2.328 5.529 -6.035 1.00 89.44 95 LEU A CA 1
ATOM 718 C C . LEU A 1 95 ? -2.792 6.746 -6.859 1.00 89.44 95 LEU A C 1
ATOM 720 O O . LEU A 1 95 ? -3.886 7.283 -6.653 1.00 89.44 95 LEU A O 1
ATOM 724 N N . SER A 1 96 ? -1.934 7.181 -7.781 1.00 90.94 96 SER A N 1
ATOM 725 C CA . SER A 1 96 ? -2.191 8.252 -8.750 1.00 90.94 96 SER A CA 1
ATOM 726 C C . SER A 1 96 ? -3.208 7.840 -9.824 1.00 90.94 96 SER A C 1
ATOM 728 O O . SER A 1 96 ? -3.511 6.656 -9.981 1.00 90.94 96 SER A O 1
ATOM 730 N N . LEU A 1 97 ? -3.740 8.809 -10.583 1.00 92.19 97 LEU A N 1
ATOM 731 C CA . LEU A 1 97 ? -4.727 8.553 -11.645 1.00 92.19 97 LEU A CA 1
ATOM 732 C C . LEU A 1 97 ? -4.267 7.485 -12.659 1.00 92.19 97 LEU A C 1
ATOM 734 O O . LEU A 1 97 ? -5.038 6.554 -12.892 1.00 92.19 97 LEU A O 1
ATOM 738 N N . PRO A 1 98 ? -3.019 7.507 -13.176 1.00 92.19 98 PRO A N 1
ATOM 739 C CA . PRO A 1 98 ? -2.551 6.453 -14.077 1.00 92.19 98 PRO A CA 1
ATOM 740 C C . PRO A 1 98 ? -2.573 5.066 -13.427 1.00 92.19 98 PRO A C 1
ATOM 742 O O . PRO A 1 98 ? -3.016 4.095 -14.035 1.00 92.19 98 PRO A O 1
ATOM 745 N N . LYS A 1 99 ? -2.176 4.959 -12.150 1.00 92.88 99 LYS A N 1
ATOM 746 C CA . LYS A 1 99 ? -2.216 3.678 -11.431 1.00 92.88 99 LYS A CA 1
ATOM 747 C C . LYS A 1 99 ? -3.645 3.201 -11.193 1.00 92.88 99 LYS A C 1
ATOM 749 O O . LYS A 1 99 ? -3.892 2.003 -11.241 1.00 92.88 99 LYS A O 1
ATOM 754 N N . ARG A 1 100 ? -4.608 4.107 -10.988 1.00 94.69 100 ARG A N 1
ATOM 755 C CA . ARG A 1 100 ? -6.034 3.739 -10.900 1.00 94.69 100 ARG A CA 1
ATOM 756 C C . ARG A 1 100 ? -6.543 3.123 -12.203 1.00 94.69 100 ARG A C 1
ATOM 758 O O . ARG A 1 100 ? -7.290 2.154 -12.132 1.00 94.69 100 ARG A O 1
ATOM 765 N N . LEU A 1 101 ? -6.106 3.639 -13.353 1.00 95.56 101 LEU A N 1
ATOM 766 C CA . LEU A 1 101 ? -6.453 3.092 -14.671 1.00 95.56 101 LEU A CA 1
ATOM 767 C C . LEU A 1 101 ? -5.786 1.735 -14.935 1.00 95.56 101 LEU A C 1
ATOM 769 O O . LEU A 1 101 ? -6.404 0.855 -15.526 1.00 95.56 101 LEU A O 1
ATOM 773 N N . LEU A 1 102 ? -4.556 1.533 -14.455 1.00 95.38 102 LEU A N 1
ATOM 774 C CA . LEU A 1 102 ? -3.838 0.259 -14.591 1.00 95.38 102 LEU A CA 1
ATOM 775 C C . LEU A 1 102 ? -4.274 -0.810 -13.579 1.00 95.38 102 LEU A C 1
ATOM 777 O O . LEU A 1 102 ? -4.075 -1.999 -13.818 1.00 95.38 102 LEU A O 1
ATOM 781 N N . LEU A 1 103 ? -4.876 -0.416 -12.457 1.00 95.75 103 LEU A N 1
ATOM 782 C CA . LEU A 1 103 ? -5.336 -1.329 -11.411 1.00 95.75 103 LEU A CA 1
ATOM 783 C C . LEU A 1 103 ? -6.223 -2.488 -11.909 1.00 95.75 103 LEU A C 1
ATOM 785 O O . LEU A 1 103 ? -5.961 -3.613 -11.481 1.00 95.75 103 LEU A O 1
ATOM 789 N N . PRO A 1 104 ? -7.254 -2.294 -12.760 1.00 95.00 104 PRO A N 1
ATOM 790 C CA . PRO A 1 104 ? -8.043 -3.415 -13.278 1.00 95.00 104 PRO A CA 1
ATOM 791 C C . PRO A 1 104 ? -7.198 -4.418 -14.073 1.00 95.00 104 PRO A C 1
ATOM 793 O O . PRO A 1 104 ? -7.366 -5.620 -13.883 1.00 95.00 104 PRO A O 1
ATOM 796 N N . LEU A 1 105 ? -6.245 -3.948 -14.886 1.00 94.62 105 LEU A N 1
ATOM 797 C CA . LEU A 1 105 ? -5.331 -4.813 -15.643 1.00 94.62 105 LEU A CA 1
ATOM 798 C C . LEU A 1 105 ? -4.399 -5.591 -14.709 1.00 94.62 105 LEU A C 1
ATOM 800 O O . LEU A 1 105 ? -4.237 -6.801 -14.853 1.00 94.62 105 LEU A O 1
ATOM 804 N N . ALA A 1 106 ? -3.834 -4.908 -13.711 1.00 93.62 106 ALA A N 1
ATOM 805 C CA . ALA A 1 106 ? -2.976 -5.533 -12.713 1.00 93.62 106 ALA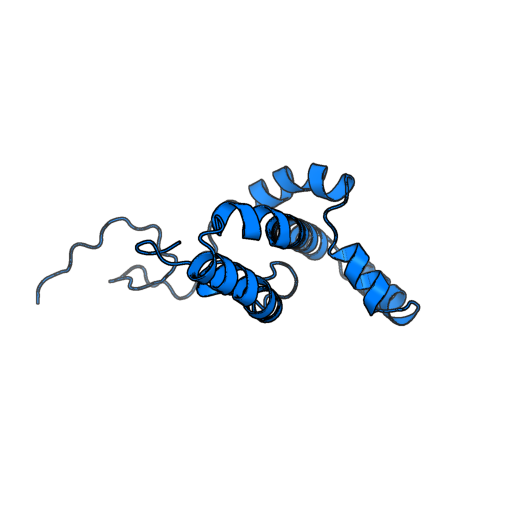 A CA 1
ATOM 806 C C . ALA A 1 106 ? -3.727 -6.606 -11.910 1.00 93.62 106 ALA A C 1
ATOM 808 O O . ALA A 1 106 ? -3.219 -7.707 -11.716 1.00 93.62 106 ALA A O 1
ATOM 809 N N . ARG A 1 107 ? -4.968 -6.323 -11.499 1.00 92.38 107 ARG A N 1
ATOM 810 C CA . ARG A 1 107 ? -5.829 -7.290 -10.802 1.00 92.38 107 ARG A CA 1
ATOM 811 C C . ARG A 1 107 ? -6.212 -8.475 -11.668 1.00 92.38 107 ARG A C 1
ATOM 813 O O . ARG A 1 107 ? -6.260 -9.583 -11.157 1.00 92.38 107 ARG A O 1
ATOM 820 N N . PHE A 1 108 ? -6.496 -8.245 -12.946 1.00 90.94 108 PHE A N 1
ATOM 821 C CA . PHE A 1 108 ? -6.783 -9.327 -13.879 1.00 90.94 108 PHE A CA 1
ATOM 822 C C . PHE A 1 108 ? -5.572 -10.254 -14.037 1.00 90.94 108 PHE A C 1
ATOM 824 O O . PHE A 1 108 ? -5.725 -11.469 -14.015 1.00 90.94 108 PHE A O 1
ATOM 831 N N . HIS A 1 109 ? -4.365 -9.688 -14.117 1.00 90.69 109 HIS A N 1
ATOM 832 C CA . HIS A 1 109 ? -3.130 -10.461 -14.228 1.00 90.69 109 HIS A CA 1
ATOM 833 C C . HIS A 1 109 ? -2.836 -11.317 -12.985 1.00 90.69 109 HIS A C 1
ATOM 835 O O . HIS A 1 109 ? -2.429 -12.463 -13.126 1.00 90.69 109 HIS A O 1
ATOM 841 N N . TYR A 1 110 ? -3.079 -10.788 -11.784 1.00 86.81 110 TYR A N 1
ATOM 842 C CA . TYR A 1 110 ? -2.888 -11.506 -10.514 1.00 86.81 110 TYR A CA 1
ATOM 843 C C . TYR A 1 110 ? -4.172 -12.170 -9.992 1.00 86.81 110 TYR A C 1
ATOM 845 O O . TYR A 1 110 ? -4.328 -12.359 -8.789 1.00 86.81 110 TYR A O 1
ATOM 853 N N . ARG A 1 111 ? -5.131 -12.471 -10.877 1.00 78.00 111 ARG A N 1
ATOM 854 C CA . ARG A 1 111 ? -6.428 -13.046 -10.491 1.00 78.00 111 ARG A CA 1
ATOM 855 C C . ARG A 1 111 ? -6.326 -14.518 -10.093 1.00 78.00 111 ARG A C 1
ATOM 857 O O . ARG A 1 111 ? -7.150 -14.982 -9.310 1.00 78.00 111 ARG A O 1
ATOM 864 N N . ASN A 1 112 ? -5.330 -15.224 -10.621 1.00 72.44 112 ASN A N 1
ATOM 865 C CA . ASN A 1 112 ? -5.049 -16.600 -10.238 1.00 72.44 112 ASN A CA 1
ATOM 866 C C . ASN A 1 112 ? -4.295 -16.592 -8.903 1.00 72.44 112 ASN A C 1
ATOM 868 O O . ASN A 1 112 ? -3.304 -15.862 -8.791 1.00 72.44 112 ASN A O 1
ATOM 872 N N . PRO A 1 113 ? -4.742 -17.360 -7.895 1.00 61.38 113 PRO A N 1
ATOM 873 C CA . PRO A 1 113 ? -3.968 -17.537 -6.677 1.00 61.38 113 PRO A CA 1
ATOM 874 C C . PRO A 1 113 ? -2.575 -18.052 -6.999 1.00 61.38 113 PRO A C 1
ATOM 876 O O . PRO A 1 113 ? -2.375 -18.769 -7.980 1.00 61.38 113 PRO A O 1
ATOM 879 N N . LEU A 1 114 ? -1.610 -17.643 -6.180 1.00 60.44 114 LEU A N 1
ATOM 880 C CA . LEU A 1 114 ? -0.262 -18.172 -6.269 1.00 60.44 114 LEU A CA 1
ATOM 881 C C . LEU A 1 114 ? -0.345 -19.676 -6.010 1.00 60.44 114 LEU A C 1
ATOM 883 O O . LEU A 1 114 ? -0.742 -20.096 -4.928 1.00 60.44 114 LEU A O 1
ATOM 887 N N . GLU A 1 115 ? -0.018 -20.456 -7.033 1.00 57.03 115 GLU A N 1
ATOM 888 C CA . GLU A 1 115 ? 0.105 -21.902 -6.934 1.00 57.03 115 GLU A CA 1
ATOM 889 C C . GLU A 1 115 ? 1.213 -22.207 -5.921 1.00 57.03 115 GLU A C 1
ATOM 891 O O . GLU A 1 115 ? 2.368 -21.803 -6.105 1.00 57.03 115 GLU A O 1
ATOM 896 N N . ASP A 1 116 ? 0.848 -22.839 -4.805 1.00 59.56 116 ASP A N 1
ATOM 897 C CA . ASP A 1 116 ? 1.832 -23.284 -3.828 1.00 59.56 116 ASP A CA 1
ATOM 898 C C . ASP A 1 116 ? 2.587 -24.466 -4.432 1.00 59.56 116 ASP A C 1
ATOM 900 O O . ASP A 1 116 ? 2.061 -25.570 -4.540 1.00 59.56 116 ASP A O 1
ATOM 904 N N . ARG A 1 117 ? 3.837 -24.226 -4.840 1.00 61.81 117 ARG A N 1
ATOM 905 C CA . ARG A 1 117 ? 4.714 -25.252 -5.426 1.00 61.81 117 ARG A CA 1
ATOM 906 C C . ARG A 1 117 ? 5.003 -26.415 -4.475 1.00 61.81 117 ARG A C 1
ATOM 908 O O . ARG A 1 117 ? 5.520 -27.432 -4.922 1.00 61.81 117 ARG A O 1
ATOM 915 N N . SER A 1 118 ? 4.717 -26.245 -3.187 1.00 60.62 118 SER A N 1
ATOM 916 C CA . SER A 1 118 ? 4.888 -27.264 -2.149 1.00 60.62 118 SER A CA 1
ATOM 917 C C . SER A 1 118 ? 3.641 -28.137 -1.985 1.00 60.62 118 SER A C 1
ATOM 919 O O . SER A 1 118 ? 3.658 -29.085 -1.206 1.00 60.62 118 SER A O 1
ATOM 921 N N . CYS A 1 119 ? 2.554 -27.824 -2.694 1.00 67.00 119 CYS A N 1
ATOM 922 C CA . CYS A 1 119 ? 1.317 -28.583 -2.653 1.00 67.00 119 CYS A CA 1
ATOM 923 C C . CYS A 1 119 ? 1.494 -29.916 -3.390 1.00 67.00 119 CYS A C 1
ATOM 925 O O . CYS A 1 119 ? 1.600 -29.956 -4.613 1.00 67.00 119 CYS A O 1
ATOM 927 N N . SER A 1 120 ? 1.518 -31.015 -2.639 1.00 68.25 120 SER A N 1
ATOM 928 C CA . SER A 1 120 ? 1.541 -32.375 -3.189 1.00 68.25 120 SER A CA 1
ATOM 929 C C . SER A 1 120 ? 0.162 -32.863 -3.640 1.00 68.25 120 SER A C 1
ATOM 931 O O . SER A 1 120 ? 0.072 -33.919 -4.252 1.00 68.25 120 SER A O 1
ATOM 933 N N . HIS A 1 121 ? -0.912 -32.127 -3.326 1.00 66.75 121 HIS A N 1
ATOM 934 C CA . HIS A 1 121 ? -2.316 -32.507 -3.555 1.00 66.75 121 HIS A CA 1
ATOM 935 C C . HIS A 1 121 ? -2.776 -33.813 -2.879 1.00 66.75 121 HIS A C 1
ATOM 937 O O . HIS A 1 121 ? -3.939 -34.191 -2.999 1.00 66.75 121 HIS A O 1
ATOM 943 N N . GLU A 1 122 ? -1.910 -34.447 -2.095 1.00 65.19 122 GLU A N 1
ATOM 944 C CA . GLU A 1 122 ? -2.210 -35.604 -1.262 1.00 65.19 122 GLU A CA 1
ATOM 945 C C . GLU A 1 122 ? -2.354 -35.109 0.183 1.00 65.19 1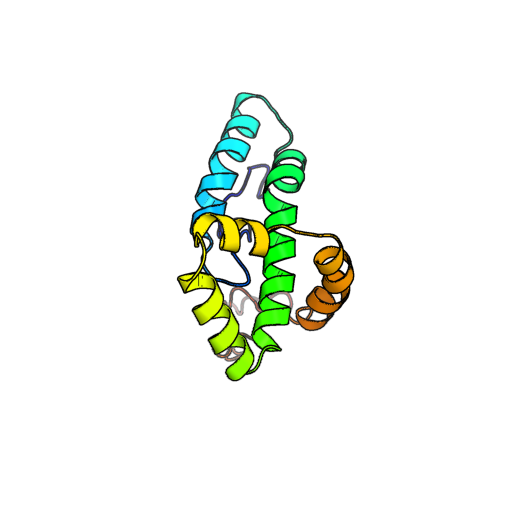22 GLU A C 1
ATOM 947 O O . GLU A 1 122 ? -1.370 -34.718 0.805 1.00 65.19 122 GLU A O 1
ATOM 952 N N . ASN A 1 123 ? -3.591 -35.066 0.696 1.00 64.44 123 ASN A N 1
ATOM 953 C CA . ASN A 1 123 ? -3.919 -34.630 2.064 1.00 64.44 123 ASN A CA 1
ATOM 954 C C . ASN A 1 123 ? -3.475 -33.178 2.395 1.00 64.44 123 ASN A C 1
ATOM 956 O O . ASN A 1 123 ? -2.663 -32.947 3.288 1.00 64.44 123 ASN A O 1
ATOM 960 N N . CYS A 1 124 ? -3.961 -32.187 1.629 1.00 65.56 124 CYS A N 1
ATOM 961 C CA . CYS A 1 124 ? -3.437 -30.817 1.715 1.00 65.56 124 CYS A CA 1
ATOM 962 C C . CYS A 1 124 ? -3.930 -30.016 2.927 1.00 65.56 124 CYS A C 1
ATOM 964 O O . CYS A 1 124 ? -5.087 -29.616 2.969 1.00 65.56 124 CYS A O 1
ATOM 966 N N . ASP A 1 125 ? -2.991 -29.624 3.789 1.00 64.19 125 ASP A N 1
ATOM 967 C CA . ASP A 1 125 ? -3.174 -28.588 4.821 1.00 64.19 125 ASP A CA 1
ATOM 968 C C . ASP A 1 125 ? -2.678 -27.200 4.359 1.00 64.19 125 ASP A C 1
ATOM 970 O O . ASP A 1 125 ? -2.387 -26.300 5.150 1.00 64.19 125 ASP A O 1
ATOM 974 N N . CYS A 1 126 ? -2.508 -27.016 3.050 1.00 68.00 126 CYS A N 1
ATOM 975 C CA . CYS A 1 126 ? -1.916 -25.816 2.483 1.00 68.00 126 CYS A CA 1
ATOM 976 C C . CYS A 1 126 ? -2.844 -24.592 2.604 1.00 68.00 126 CYS A C 1
ATOM 978 O O . CYS A 1 126 ? -4.011 -24.614 2.216 1.00 68.00 126 CYS A O 1
ATOM 980 N N . VAL A 1 127 ? -2.281 -23.472 3.070 1.00 59.22 127 VAL A N 1
ATOM 981 C CA . VAL A 1 127 ? -3.006 -22.222 3.388 1.00 59.22 127 VAL A CA 1
ATOM 982 C C . VAL A 1 127 ? -3.732 -21.615 2.171 1.00 59.22 127 VAL A C 1
ATOM 984 O O . VAL A 1 127 ? -4.691 -20.863 2.331 1.00 59.22 127 VAL A O 1
ATOM 987 N N . GLY A 1 128 ? -3.283 -21.933 0.951 1.00 57.84 128 GLY A N 1
ATOM 988 C CA . GLY A 1 128 ? -3.817 -21.406 -0.312 1.00 57.84 128 GLY A CA 1
ATOM 989 C C . GLY A 1 128 ? -4.515 -22.428 -1.217 1.00 57.84 128 GLY A C 1
ATOM 990 O O . GLY A 1 128 ? -4.712 -22.130 -2.395 1.00 57.84 128 GLY A O 1
ATOM 991 N N . CYS A 1 129 ? -4.849 -23.626 -0.723 1.00 64.38 129 CYS A N 1
ATOM 992 C CA . CYS A 1 129 ? -5.477 -24.666 -1.545 1.00 64.38 129 CYS A CA 1
ATOM 993 C C . CYS A 1 129 ? -6.839 -24.228 -2.106 1.00 64.38 129 CYS A C 1
ATOM 995 O O . CYS A 1 129 ? -7.639 -23.625 -1.395 1.00 64.38 129 CYS A O 1
ATOM 997 N N . GLN A 1 130 ? -7.137 -24.591 -3.358 1.00 62.41 130 GLN A N 1
ATOM 998 C CA . GLN A 1 130 ? -8.473 -24.423 -3.954 1.00 62.41 130 GLN A CA 1
ATOM 999 C C . GLN A 1 130 ? -9.291 -25.720 -4.021 1.00 62.41 130 GLN A C 1
ATOM 1001 O O . GLN A 1 130 ? -10.423 -25.694 -4.508 1.00 62.41 130 GLN A O 1
ATOM 1006 N N . HIS A 1 131 ? -8.746 -26.849 -3.562 1.00 59.91 131 HIS A N 1
ATOM 1007 C CA . HIS A 1 131 ? -9.558 -28.052 -3.398 1.00 59.91 131 HIS A CA 1
ATOM 1008 C C . HIS A 1 131 ? -10.619 -27.754 -2.335 1.00 59.91 131 HIS A C 1
ATOM 1010 O O . HIS A 1 131 ? -10.337 -27.067 -1.356 1.00 59.91 131 HIS A O 1
ATOM 1016 N N . GLY A 1 132 ? -11.864 -28.158 -2.595 1.00 57.16 132 GLY A N 1
ATOM 1017 C CA . GLY A 1 132 ? -12.992 -27.917 -1.693 1.00 57.16 132 GLY A CA 1
ATOM 1018 C C . GLY A 1 132 ? -12.819 -28.595 -0.328 1.00 57.16 132 GLY A C 1
ATOM 1019 O O . GLY A 1 132 ? -11.723 -28.984 0.054 1.00 57.16 132 GLY A O 1
ATOM 1020 N N . ALA A 1 133 ? -13.916 -28.741 0.421 1.00 50.19 133 ALA A N 1
ATOM 1021 C CA . ALA A 1 133 ? -13.882 -29.353 1.749 1.00 50.19 133 ALA A CA 1
ATOM 1022 C C . ALA A 1 133 ? -13.134 -30.699 1.727 1.00 50.19 133 ALA A C 1
ATOM 1024 O O . ALA A 1 133 ? -13.530 -31.625 1.020 1.00 50.19 133 ALA A O 1
ATOM 1025 N N . HIS A 1 134 ? -12.045 -30.778 2.491 1.00 56.59 134 HIS A N 1
ATOM 1026 C CA . HIS A 1 134 ? -11.317 -32.015 2.710 1.00 56.59 134 HIS A CA 1
ATOM 1027 C C . HIS A 1 134 ? -12.192 -32.912 3.589 1.00 56.59 134 HIS A C 1
ATOM 1029 O O . HIS A 1 134 ? -12.463 -32.573 4.742 1.00 56.59 134 HIS A O 1
ATOM 1035 N N . GLU A 1 135 ? -12.676 -34.033 3.049 1.00 48.56 135 GLU A N 1
ATOM 1036 C CA . GLU A 1 135 ? -13.197 -35.100 3.899 1.00 48.56 135 GLU A CA 1
ATOM 1037 C C . GLU A 1 135 ? -12.028 -35.587 4.750 1.00 48.56 135 GLU A C 1
ATOM 1039 O O . GLU A 1 135 ? -11.046 -36.125 4.238 1.00 48.56 135 GLU A O 1
ATOM 1044 N N . THR A 1 136 ? -12.102 -35.331 6.054 1.00 47.41 136 THR A N 1
ATOM 1045 C CA . THR A 1 136 ? -11.165 -35.881 7.025 1.00 47.41 136 THR A CA 1
ATOM 1046 C C . THR A 1 136 ? -11.263 -37.397 6.931 1.00 47.41 136 THR A C 1
ATOM 1048 O O . THR A 1 136 ? -12.233 -37.989 7.413 1.00 47.41 136 THR A O 1
ATOM 1051 N N . ALA A 1 137 ? -10.296 -38.029 6.269 1.00 44.62 137 ALA A N 1
ATOM 1052 C CA . ALA A 1 137 ? -10.165 -39.472 6.299 1.00 44.62 137 ALA A CA 1
ATOM 1053 C C . ALA A 1 137 ? -9.878 -39.865 7.753 1.00 44.62 137 ALA A C 1
ATOM 1055 O O . ALA A 1 137 ? -8.783 -39.648 8.265 1.00 44.62 137 ALA A O 1
ATOM 1056 N N . ASN A 1 138 ? -10.909 -40.371 8.431 1.00 43.62 138 ASN A N 1
ATOM 1057 C CA . ASN A 1 138 ? -10.783 -41.001 9.734 1.00 43.62 138 ASN A CA 1
ATOM 1058 C C . ASN A 1 138 ? -9.813 -42.181 9.614 1.00 43.62 138 ASN A C 1
ATOM 1060 O O . ASN A 1 138 ? -10.124 -43.168 8.944 1.00 43.62 138 ASN A O 1
ATOM 1064 N N . THR A 1 139 ? -8.688 -42.089 10.313 1.00 39.25 139 THR A N 1
ATOM 1065 C CA . THR A 1 139 ? -7.917 -43.240 10.791 1.00 39.25 139 THR A CA 1
ATOM 1066 C C . THR A 1 139 ? -7.602 -43.031 12.254 1.00 39.25 139 THR A C 1
ATOM 1068 O O . THR A 1 139 ? -7.052 -41.948 12.559 1.00 39.25 139 THR A O 1
#

Secondary structure (DSSP, 8-state):
-BTTB---TGGGT---TTT---HHHHHHHHHHHHHHHHH---HHHHHHHHTHHHHHHHHHHHHHHHHS-HHHHHHHHHHHHHS-HHHHHHHHHS--HHHHHHHHHHHHHT-S----TT--SSS---TT--S--------

pLDDT: mean 85.11, std 14.09, range [39.25, 97.81]

Foldseek 3Di:
DPPPADDWWVRVVQAQLQPRHRPVGNVVLVVLRVCCVPPVPDSVVVCCVVRVQLSLLSLLLNVVVVVQDPVSVVVVVVVCVVDVVVVVVVVSSGNDPVSVVCSVVSCVVCVDDDDDPPCPVPPDPDPGDPDPDDPPPDD